Protein AF-A0A932Z3E1-F1 (afdb_monomer)

Secondary structure (DSSP, 8-state):
---------S-HHHHHHHHHHHHHHT--HHHHHHHHHHHHHHHHHHHHHHHHHHHHHHHHHHTT---HHHHHHHHHHHHHHHHHHHHHHHT--

Nearest PDB structures (foldseek):
  7nql-assembly1_Am  TM=3.546E-01  e=6.574E+00  Sus scrofa

pLDDT: mean 91.72, std 10.14, range [50.12, 97.94]

Radius of gyration: 26.58 Å; Cα contacts (8 Å, |Δi|>4): 13; chains: 1; bounding box: 47×24×80 Å

Solvent-accessible surface area (backbone atoms only — not comparable to full-atom values): 5537 Å² total; per-residue (Å²): 137,87,84,89,83,88,83,82,74,90,48,66,65,62,50,49,51,44,51,53,48,16,61,75,69,75,47,52,55,68,55,54,50,50,52,52,52,49,52,54,49,53,54,50,50,46,64,64,44,49,60,54,52,50,52,51,50,52,54,36,56,76,71,65,59,72,61,66,70,60,56,49,49,51,52,53,53,51,52,54,49,52,52,53,52,49,58,57,52,68,72,73,114

Sequence (93 aa):
MSRKMTVVFHDEELYTDLKVEAARRHMTASEIVAEAVQQWLDEKEDEELLPVVKARLAEYEEKGGRPWSEVKREIEEELANREKLSIAAEKKD

Foldseek 3Di:
DDDDDDDDDPDPVVVVVLVVVCVVVVHDSVVVVVVVVVVVVVVVVCVVCVVVVVVVVVVCVVVVHDDPVVVVVVVVVVVVVVVVVVVVVVVVD

Mean predicted aligned error: 8.23 Å

Structure (mmCIF, N/CA/C/O backbone):
data_AF-A0A932Z3E1-F1
#
_entry.id   AF-A0A932Z3E1-F1
#
loop_
_atom_site.group_PDB
_atom_site.id
_atom_site.type_symbol
_atom_site.label_atom_id
_atom_site.label_alt_id
_atom_site.label_comp_id
_atom_site.label_asym_id
_atom_site.label_entity_id
_atom_site.label_seq_id
_atom_site.pdbx_PDB_ins_code
_atom_site.Cartn_x
_atom_site.Cartn_y
_atom_site.Cartn_z
_atom_site.occupancy
_atom_site.B_iso_or_equiv
_atom_site.auth_seq_id
_atom_site.auth_comp_id
_atom_site.auth_asym_id
_atom_site.auth_atom_id
_atom_site.pdbx_PDB_model_num
ATOM 1 N N . MET A 1 1 ? 21.482 -9.713 3.521 1.00 55.47 1 MET A N 1
ATOM 2 C CA . MET A 1 1 ? 21.873 -10.483 2.316 1.00 55.47 1 MET A CA 1
ATOM 3 C C . MET A 1 1 ? 20.910 -10.118 1.198 1.00 55.47 1 MET A C 1
ATOM 5 O O . MET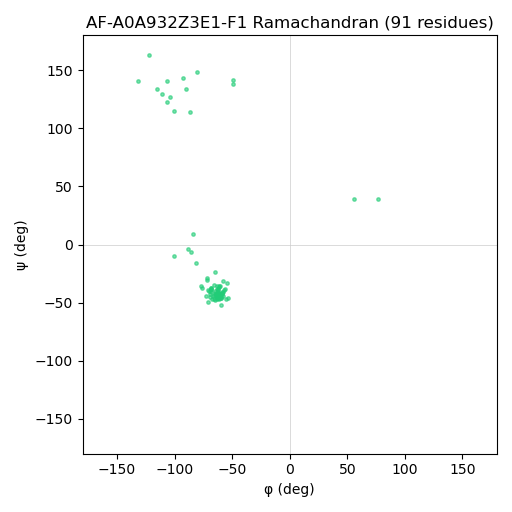 A 1 1 ? 19.718 -10.307 1.399 1.00 55.47 1 MET A O 1
ATOM 9 N N . SER A 1 2 ? 21.375 -9.563 0.076 1.00 76.88 2 SER A N 1
ATOM 10 C CA . SER A 1 2 ? 20.508 -9.229 -1.067 1.00 76.88 2 SER A CA 1
ATOM 11 C C . SER A 1 2 ? 20.415 -10.406 -2.045 1.00 76.88 2 SER A C 1
ATOM 13 O O . SER A 1 2 ? 21.421 -11.038 -2.370 1.00 76.88 2 SER A O 1
ATOM 15 N N . ARG A 1 3 ? 19.195 -10.729 -2.492 1.00 89.06 3 ARG A N 1
ATOM 16 C CA . ARG A 1 3 ? 18.940 -11.707 -3.563 1.00 89.06 3 ARG A CA 1
ATOM 17 C C . ARG A 1 3 ? 18.867 -10.960 -4.896 1.00 89.06 3 ARG A C 1
ATOM 19 O O . ARG A 1 3 ? 18.389 -9.832 -4.932 1.00 89.06 3 ARG A O 1
ATOM 26 N N . LYS A 1 4 ? 19.369 -11.565 -5.974 1.00 91.19 4 LYS A N 1
ATOM 27 C CA . LYS A 1 4 ? 19.380 -10.968 -7.318 1.00 91.19 4 LYS A CA 1
ATOM 28 C C . LYS A 1 4 ? 18.336 -11.647 -8.198 1.00 91.19 4 LYS A C 1
ATOM 30 O O . LYS A 1 4 ? 18.202 -12.866 -8.147 1.00 91.19 4 LYS A O 1
ATOM 35 N N . MET A 1 5 ? 17.654 -10.856 -9.017 1.00 91.19 5 MET A N 1
ATOM 36 C CA . MET A 1 5 ? 16.715 -11.306 -10.041 1.00 91.19 5 MET A CA 1
ATOM 37 C C . MET A 1 5 ? 17.045 -10.586 -11.350 1.00 91.19 5 MET A C 1
ATOM 39 O O . MET A 1 5 ? 17.399 -9.408 -11.329 1.00 91.19 5 MET A O 1
ATOM 43 N N . THR A 1 6 ? 16.953 -11.289 -12.476 1.00 93.75 6 THR A N 1
ATOM 44 C CA . THR A 1 6 ? 17.118 -10.705 -13.813 1.00 93.75 6 THR A CA 1
ATOM 45 C C . THR A 1 6 ? 15.745 -10.556 -14.450 1.00 93.75 6 THR A C 1
ATOM 47 O O . THR A 1 6 ? 14.999 -11.528 -14.522 1.00 93.75 6 THR A O 1
ATOM 50 N N . VAL A 1 7 ? 15.430 -9.348 -14.913 1.00 90.62 7 VAL A N 1
ATOM 51 C CA . VAL A 1 7 ? 14.181 -9.024 -15.610 1.00 90.62 7 VAL A CA 1
ATOM 52 C C . VAL A 1 7 ? 14.525 -8.627 -17.039 1.00 90.62 7 VAL A C 1
ATOM 54 O O . VAL A 1 7 ? 15.460 -7.856 -17.259 1.00 90.62 7 VAL A O 1
ATOM 57 N N . VAL A 1 8 ? 13.789 -9.173 -18.004 1.00 93.88 8 VAL A N 1
ATOM 58 C CA . VAL A 1 8 ? 13.923 -8.835 -19.424 1.00 93.88 8 VAL A CA 1
ATOM 59 C C . VAL A 1 8 ? 12.724 -7.984 -19.819 1.00 93.88 8 VAL A C 1
ATOM 61 O O . VAL A 1 8 ? 11.583 -8.413 -19.668 1.00 93.88 8 VAL A O 1
ATOM 64 N N . PHE A 1 9 ? 12.986 -6.781 -20.324 1.00 92.50 9 PHE A N 1
ATOM 65 C CA . PHE A 1 9 ? 11.965 -5.928 -20.922 1.00 92.50 9 PHE A CA 1
ATOM 66 C C . PHE A 1 9 ? 11.830 -6.312 -22.394 1.00 92.50 9 PHE A C 1
ATOM 68 O O . PHE A 1 9 ? 12.778 -6.171 -23.162 1.00 92.50 9 PHE A O 1
ATOM 75 N N . HIS A 1 10 ? 10.672 -6.856 -22.768 1.00 95.06 10 HIS A N 1
ATOM 76 C CA . HIS A 1 10 ? 10.369 -7.200 -24.163 1.00 95.06 10 HIS A CA 1
ATOM 77 C C . HIS A 1 10 ? 9.909 -5.991 -24.986 1.00 95.06 10 HIS A C 1
ATOM 79 O O . HIS A 1 10 ? 9.912 -6.051 -26.211 1.00 95.06 10 HIS A O 1
ATOM 85 N N . ASP A 1 11 ? 9.532 -4.915 -24.301 1.00 96.25 11 ASP A N 1
ATOM 86 C CA . ASP A 1 11 ? 9.193 -3.624 -24.876 1.00 96.25 11 ASP A CA 1
ATOM 87 C C . ASP A 1 11 ? 10.395 -2.676 -24.722 1.00 96.25 11 ASP A C 1
ATOM 89 O O . ASP A 1 11 ? 10.827 -2.361 -23.607 1.00 96.25 11 ASP A O 1
ATOM 93 N N . GLU A 1 12 ? 10.970 -2.275 -25.855 1.00 94.44 12 GLU A N 1
ATOM 94 C CA . GLU A 1 12 ? 12.141 -1.398 -25.912 1.00 94.44 12 GLU A CA 1
ATOM 95 C C . GLU A 1 12 ? 11.806 0.051 -25.523 1.00 94.44 12 GLU A C 1
ATOM 97 O O . GLU A 1 12 ? 12.648 0.742 -24.937 1.00 94.44 12 GLU A O 1
ATOM 102 N N . GLU A 1 13 ? 10.576 0.501 -25.788 1.00 97.00 13 GLU A N 1
ATOM 103 C CA . GLU A 1 13 ? 10.107 1.835 -25.409 1.00 97.00 13 GLU A CA 1
ATOM 104 C C . GLU A 1 13 ? 10.008 1.922 -23.885 1.00 97.00 13 GLU A C 1
ATOM 106 O O . GLU A 1 13 ? 10.613 2.804 -23.276 1.00 97.00 13 GLU A O 1
ATOM 111 N N . LEU A 1 14 ? 9.405 0.911 -23.249 1.00 95.69 14 LEU A N 1
ATOM 112 C CA . LEU A 1 14 ? 9.325 0.818 -21.788 1.00 95.69 14 LEU A CA 1
ATOM 113 C C . LEU A 1 14 ? 10.708 0.799 -21.119 1.00 95.69 14 LEU A C 1
ATOM 115 O O . LEU A 1 14 ? 10.919 1.443 -20.088 1.00 95.69 14 LEU A O 1
ATOM 119 N N . TYR A 1 15 ? 11.669 0.065 -21.690 1.00 95.38 15 TYR A N 1
ATOM 120 C CA . TYR A 1 15 ? 13.043 0.076 -21.186 1.00 95.38 15 TYR A CA 1
ATOM 121 C C . TYR A 1 15 ? 13.663 1.476 -21.280 1.00 95.38 15 TYR A C 1
ATOM 123 O O . TYR A 1 15 ? 14.324 1.930 -20.341 1.00 95.38 15 TYR A O 1
ATOM 131 N N . THR A 1 16 ? 13.446 2.165 -22.398 1.00 97.00 16 THR A N 1
ATOM 132 C CA . THR A 1 16 ? 13.970 3.514 -22.629 1.00 97.00 16 THR A CA 1
ATOM 133 C C . TH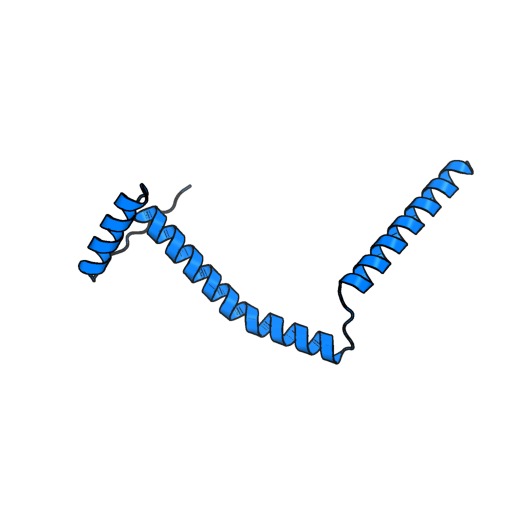R A 1 16 ? 13.365 4.516 -21.652 1.00 97.00 16 THR A C 1
ATOM 135 O O . THR A 1 16 ? 14.109 5.245 -20.990 1.00 97.00 16 THR A O 1
ATOM 138 N N . ASP A 1 17 ? 12.048 4.496 -21.480 1.00 97.38 17 ASP A N 1
ATOM 139 C CA . ASP A 1 17 ? 11.330 5.376 -20.560 1.00 97.38 17 ASP A CA 1
ATOM 140 C C . ASP A 1 17 ? 11.784 5.177 -19.114 1.00 97.38 17 ASP A C 1
ATOM 142 O O . ASP A 1 17 ? 12.091 6.144 -18.412 1.00 97.38 17 ASP A O 1
ATOM 146 N N . LEU A 1 18 ? 11.942 3.921 -18.683 1.00 96.38 18 LEU A N 1
ATOM 147 C CA . LEU A 1 18 ? 12.479 3.601 -17.360 1.00 96.38 18 LEU A CA 1
ATOM 148 C C . LEU A 1 18 ? 13.882 4.190 -17.160 1.00 96.38 18 LEU A C 1
ATOM 150 O O . LEU A 1 18 ? 14.202 4.704 -16.086 1.00 96.38 18 LEU A O 1
ATOM 154 N N . LYS A 1 19 ? 14.742 4.126 -18.183 1.00 95.69 19 LYS A N 1
ATOM 155 C CA . LYS A 1 19 ? 16.105 4.676 -18.123 1.00 95.69 19 LYS A CA 1
ATOM 156 C C . LYS A 1 19 ? 16.106 6.201 -18.055 1.00 95.69 19 LYS A C 1
ATOM 158 O O . LYS A 1 19 ? 16.919 6.759 -17.315 1.00 95.69 19 LYS A O 1
ATOM 163 N N . VAL A 1 20 ? 15.218 6.859 -18.797 1.00 97.94 20 VAL A N 1
ATOM 164 C CA . VAL A 1 20 ? 15.033 8.316 -18.741 1.00 97.94 20 VAL A CA 1
ATOM 165 C C . VAL A 1 20 ? 14.563 8.733 -17.351 1.00 97.94 20 VAL A C 1
ATOM 167 O O . VAL A 1 20 ? 15.148 9.636 -16.752 1.00 97.94 20 VAL A O 1
ATOM 170 N N . GLU A 1 21 ? 13.567 8.045 -16.799 1.00 97.56 21 GLU A N 1
ATOM 171 C CA . GLU A 1 21 ? 13.014 8.388 -15.491 1.00 97.56 21 GLU A CA 1
ATOM 172 C C . GLU A 1 21 ? 14.011 8.124 -14.355 1.00 97.56 21 GLU A C 1
ATOM 174 O O . GLU A 1 21 ? 14.152 8.949 -13.452 1.00 97.56 21 GLU A O 1
ATOM 179 N N . ALA A 1 22 ? 14.789 7.042 -14.441 1.00 97.38 22 ALA A N 1
ATOM 180 C CA . ALA A 1 22 ? 15.905 6.775 -13.534 1.00 97.38 22 ALA A CA 1
ATOM 181 C C . ALA A 1 22 ? 16.910 7.940 -13.511 1.00 97.38 22 ALA A C 1
ATOM 183 O O . ALA A 1 22 ? 17.277 8.435 -12.443 1.00 97.38 22 ALA A O 1
ATOM 184 N N . ALA A 1 23 ? 17.300 8.442 -14.688 1.00 97.44 23 ALA A N 1
ATOM 185 C CA . ALA A 1 23 ? 18.188 9.596 -14.787 1.00 97.44 23 ALA A CA 1
ATOM 186 C C . ALA A 1 23 ? 17.548 10.871 -14.211 1.00 97.44 23 ALA A C 1
ATOM 188 O O . ALA A 1 23 ? 18.208 11.604 -13.474 1.00 97.44 23 ALA A O 1
ATOM 189 N N . ARG A 1 24 ? 16.263 11.112 -14.501 1.00 97.69 24 ARG A N 1
ATOM 190 C CA . ARG A 1 24 ? 15.508 12.281 -14.025 1.00 97.69 24 ARG A CA 1
ATOM 191 C C . ARG A 1 24 ? 15.373 12.319 -12.502 1.00 97.69 24 ARG A C 1
ATOM 193 O O . ARG A 1 24 ? 15.435 13.397 -11.919 1.00 97.69 24 ARG A O 1
ATOM 200 N N . ARG A 1 25 ? 15.179 11.160 -11.869 1.00 96.56 25 ARG A N 1
ATOM 201 C CA . ARG A 1 25 ? 15.024 11.025 -10.411 1.00 96.56 25 ARG A CA 1
ATOM 202 C C . ARG A 1 25 ? 16.341 10.853 -9.663 1.00 96.56 25 ARG A C 1
ATOM 204 O O . ARG A 1 25 ? 16.324 10.804 -8.440 1.00 96.56 25 ARG A O 1
ATOM 211 N N . HIS A 1 26 ? 17.468 10.767 -10.371 1.00 97.00 26 HIS A N 1
ATOM 212 C CA . HIS A 1 26 ? 18.767 10.411 -9.791 1.00 97.00 26 HIS A CA 1
ATOM 213 C C . HIS A 1 26 ? 18.740 9.068 -9.038 1.00 97.00 26 HIS A C 1
ATOM 215 O O . HIS A 1 26 ? 19.375 8.916 -7.997 1.00 97.00 26 HIS A O 1
ATOM 221 N N . MET A 1 27 ? 18.017 8.091 -9.586 1.00 96.75 27 MET A N 1
ATOM 222 C CA . MET A 1 27 ? 17.856 6.746 -9.029 1.00 96.75 27 MET A CA 1
ATOM 223 C C . MET A 1 27 ? 18.324 5.689 -10.026 1.00 96.75 27 MET A C 1
ATOM 225 O O . MET A 1 27 ? 18.470 5.939 -11.225 1.00 96.75 27 MET A O 1
ATOM 229 N N . THR A 1 28 ? 18.555 4.472 -9.550 1.00 96.44 28 THR A N 1
ATOM 230 C CA . THR A 1 28 ? 18.797 3.323 -10.422 1.00 96.44 28 THR A CA 1
ATOM 231 C C . THR A 1 28 ? 17.479 2.769 -10.964 1.00 96.44 28 THR A C 1
ATOM 233 O O . THR A 1 28 ? 16.453 2.766 -10.289 1.00 96.44 28 THR A O 1
ATOM 236 N N . ALA A 1 29 ? 17.508 2.211 -12.177 1.00 94.44 29 ALA A N 1
ATOM 237 C CA . ALA A 1 29 ? 16.348 1.512 -12.735 1.00 94.44 29 ALA A CA 1
ATOM 238 C C . ALA A 1 29 ? 15.890 0.343 -11.838 1.00 94.44 29 ALA A C 1
ATOM 240 O O . ALA A 1 29 ? 14.700 0.060 -11.758 1.00 94.44 29 ALA A O 1
ATOM 241 N N . SER A 1 30 ? 16.819 -0.310 -11.128 1.00 94.50 30 SER A N 1
ATOM 242 C CA . SER A 1 30 ? 16.495 -1.364 -10.162 1.00 94.50 30 SER A CA 1
ATOM 243 C C . SER A 1 30 ? 15.717 -0.863 -8.949 1.00 94.50 30 SER A C 1
ATOM 245 O O . SER A 1 30 ? 14.872 -1.601 -8.459 1.00 94.50 30 SER A O 1
ATOM 247 N N . GLU A 1 31 ? 15.980 0.355 -8.469 1.00 95.56 31 GLU A N 1
ATOM 248 C CA . GLU A 1 31 ? 15.218 0.948 -7.361 1.00 95.56 31 GLU A CA 1
ATOM 249 C C . GLU A 1 31 ? 13.795 1.277 -7.805 1.00 95.56 31 GLU A C 1
ATOM 251 O O . GLU A 1 31 ? 12.854 0.875 -7.134 1.00 95.56 31 GLU A O 1
ATOM 256 N N . ILE A 1 32 ? 13.629 1.884 -8.985 1.00 96.50 32 ILE A N 1
ATOM 257 C CA . ILE A 1 32 ? 12.296 2.170 -9.541 1.00 96.50 32 ILE A CA 1
ATOM 258 C C . ILE A 1 32 ? 11.491 0.878 -9.731 1.00 96.50 32 ILE A C 1
ATOM 260 O O . ILE A 1 32 ? 10.321 0.815 -9.367 1.00 96.50 32 ILE A O 1
ATOM 264 N N . VAL A 1 33 ? 12.111 -0.175 -10.275 1.00 95.31 33 VAL A N 1
ATOM 265 C CA . VAL A 1 33 ? 11.443 -1.476 -10.438 1.00 95.31 33 VAL A CA 1
ATOM 266 C C . VAL A 1 33 ? 11.100 -2.096 -9.084 1.00 95.31 33 VAL A C 1
ATOM 268 O O . VAL A 1 33 ? 10.023 -2.664 -8.943 1.00 95.31 33 VAL A O 1
ATOM 271 N N . ALA A 1 34 ? 11.981 -1.995 -8.086 1.00 95.06 34 ALA A N 1
ATOM 272 C CA . ALA A 1 34 ? 11.703 -2.512 -6.749 1.00 95.06 34 ALA A CA 1
ATOM 273 C C . ALA A 1 34 ? 10.517 -1.789 -6.094 1.00 95.06 34 ALA A C 1
ATOM 275 O O . ALA A 1 34 ? 9.641 -2.455 -5.551 1.00 95.06 34 ALA A O 1
ATOM 276 N N . GLU A 1 35 ? 10.455 -0.459 -6.197 1.00 96.19 35 GLU A N 1
ATOM 277 C CA . GLU A 1 35 ? 9.328 0.342 -5.704 1.00 96.19 35 GLU A CA 1
ATOM 278 C C . GLU A 1 35 ? 8.024 -0.014 -6.421 1.00 96.19 35 GLU A C 1
ATOM 280 O O . GLU A 1 35 ? 7.014 -0.258 -5.768 1.00 96.19 35 GLU A O 1
ATOM 285 N N . ALA A 1 36 ? 8.051 -0.119 -7.752 1.00 95.94 36 ALA A N 1
ATOM 286 C CA . ALA A 1 36 ? 6.872 -0.478 -8.535 1.00 95.94 36 ALA A CA 1
ATOM 287 C C . ALA A 1 36 ? 6.354 -1.886 -8.198 1.00 95.94 36 ALA A C 1
ATOM 289 O O . ALA A 1 36 ? 5.149 -2.095 -8.089 1.00 95.94 36 ALA A O 1
ATOM 290 N N . VAL A 1 37 ? 7.256 -2.856 -8.007 1.00 96.06 37 VAL A N 1
ATOM 291 C CA . VAL A 1 37 ? 6.882 -4.220 -7.601 1.00 96.06 37 VAL A CA 1
ATOM 292 C C . VAL A 1 37 ? 6.339 -4.240 -6.175 1.00 96.06 37 VAL A C 1
ATOM 294 O O . VAL A 1 37 ? 5.363 -4.941 -5.933 1.00 96.06 37 VAL A O 1
ATOM 297 N N . GLN A 1 38 ? 6.933 -3.482 -5.248 1.00 96.94 38 GLN A N 1
ATOM 298 C CA . GLN A 1 38 ? 6.419 -3.365 -3.882 1.00 96.94 38 GLN A CA 1
ATOM 299 C C . GLN A 1 38 ? 4.997 -2.804 -3.891 1.00 96.94 38 GLN A C 1
ATOM 301 O O . GLN A 1 38 ? 4.099 -3.442 -3.359 1.00 96.94 38 GLN A O 1
ATOM 306 N N . GLN A 1 39 ? 4.782 -1.678 -4.574 1.00 97.69 39 GLN A N 1
ATOM 307 C CA . GLN A 1 39 ? 3.463 -1.064 -4.677 1.00 9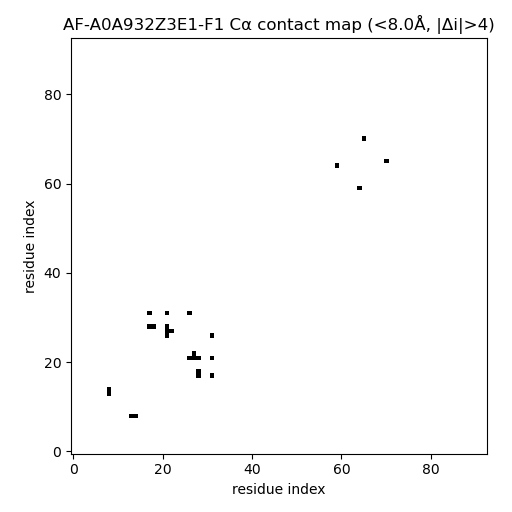7.69 39 GLN A CA 1
ATOM 308 C C . GLN A 1 39 ? 2.441 -2.024 -5.298 1.00 97.69 39 GLN A C 1
ATOM 310 O O . GLN A 1 39 ? 1.337 -2.162 -4.786 1.00 97.69 39 GLN A O 1
ATOM 315 N N . TRP A 1 40 ? 2.809 -2.723 -6.373 1.00 97.50 40 TRP A N 1
ATOM 316 C CA . TRP A 1 40 ? 1.920 -3.696 -7.005 1.00 97.50 40 TRP A CA 1
ATOM 317 C C . TRP A 1 40 ? 1.548 -4.856 -6.069 1.00 97.50 40 TRP A C 1
ATOM 319 O O . TRP A 1 40 ? 0.410 -5.319 -6.096 1.00 97.50 40 TRP A O 1
ATOM 329 N N . LEU A 1 41 ? 2.485 -5.332 -5.242 1.00 97.31 41 LEU A N 1
ATOM 330 C CA . LEU A 1 41 ? 2.211 -6.375 -4.251 1.00 97.31 41 LEU A CA 1
ATOM 331 C C . LEU A 1 41 ? 1.314 -5.864 -3.120 1.00 97.31 41 LEU A C 1
ATOM 333 O O . LEU A 1 41 ? 0.377 -6.567 -2.753 1.00 97.31 41 LEU A O 1
ATOM 337 N N . ASP A 1 42 ? 1.557 -4.651 -2.625 1.00 96.62 42 ASP A N 1
ATOM 338 C CA . ASP A 1 42 ? 0.736 -4.022 -1.585 1.00 96.62 42 ASP A CA 1
ATOM 339 C C . ASP A 1 42 ? -0.707 -3.822 -2.080 1.00 96.62 42 ASP A C 1
ATOM 341 O O . ASP A 1 42 ? -1.663 -4.167 -1.392 1.00 96.62 42 ASP A O 1
ATOM 345 N N . GLU A 1 43 ? -0.883 -3.362 -3.324 1.00 96.50 43 GLU A N 1
ATOM 346 C CA . GLU A 1 43 ? -2.203 -3.231 -3.956 1.00 96.50 43 GLU A CA 1
ATOM 347 C C . GLU A 1 43 ? -2.919 -4.584 -4.085 1.00 96.50 43 GLU A C 1
ATOM 349 O O . GLU A 1 43 ? -4.137 -4.665 -3.913 1.00 96.50 43 GLU A O 1
ATOM 354 N N . LYS A 1 44 ? -2.180 -5.666 -4.364 1.00 96.56 44 LYS A N 1
ATOM 355 C CA . LYS A 1 44 ? -2.751 -7.019 -4.414 1.00 96.56 44 LYS A CA 1
ATOM 356 C C . LYS A 1 44 ? -3.151 -7.526 -3.036 1.00 96.56 44 LYS A C 1
ATOM 358 O O . LYS A 1 44 ? -4.216 -8.126 -2.910 1.00 96.56 44 LYS A O 1
ATOM 363 N N . GLU A 1 45 ? -2.348 -7.257 -2.014 1.00 94.50 45 GLU A N 1
ATOM 364 C CA . GLU A 1 45 ? -2.702 -7.568 -0.630 1.00 94.50 45 GLU A CA 1
ATOM 365 C C . GLU A 1 45 ? -3.967 -6.806 -0.206 1.00 94.50 45 GLU A C 1
ATOM 367 O O . GLU A 1 45 ? -4.901 -7.404 0.330 1.00 94.50 45 GLU A O 1
ATOM 372 N N . ASP A 1 46 ? -4.061 -5.516 -0.528 1.00 95.00 46 ASP A N 1
ATOM 373 C CA . ASP A 1 46 ? -5.249 -4.705 -0.262 1.00 95.00 46 ASP A CA 1
ATOM 374 C C . ASP A 1 46 ? -6.492 -5.247 -0.987 1.00 95.00 46 ASP A C 1
ATOM 376 O O . ASP A 1 46 ? -7.564 -5.355 -0.383 1.00 95.00 46 ASP A O 1
ATOM 380 N N . GLU A 1 47 ? -6.377 -5.634 -2.263 1.00 95.62 47 GLU A N 1
ATOM 381 C CA . GLU A 1 47 ? -7.466 -6.267 -3.021 1.00 95.62 47 GLU A CA 1
ATOM 382 C C . GLU A 1 47 ? -7.990 -7.542 -2.336 1.00 95.62 47 GLU A C 1
ATOM 384 O O . GLU A 1 47 ? -9.202 -7.784 -2.329 1.00 95.62 47 GLU A O 1
ATOM 389 N N . GLU A 1 48 ? -7.104 -8.339 -1.736 1.00 94.62 48 GLU A N 1
ATOM 390 C CA . GLU A 1 48 ? -7.453 -9.559 -1.001 1.00 94.62 48 GLU A CA 1
ATOM 391 C C . GLU A 1 48 ? -8.040 -9.268 0.392 1.00 94.62 48 GLU A C 1
ATOM 393 O O . GLU A 1 48 ? -8.977 -9.945 0.834 1.00 94.62 48 GLU A O 1
ATOM 398 N N . LEU A 1 49 ? -7.533 -8.244 1.083 1.00 96.00 49 LEU A N 1
ATOM 399 C CA . LEU A 1 49 ? -7.967 -7.862 2.429 1.00 96.00 49 LEU A CA 1
ATOM 400 C C . LEU A 1 49 ? -9.297 -7.104 2.436 1.00 96.00 49 LEU A C 1
ATOM 402 O O . LEU A 1 49 ? -10.111 -7.294 3.346 1.00 96.00 49 LEU A O 1
ATOM 406 N N . LEU A 1 50 ? -9.559 -6.264 1.434 1.00 96.06 50 LEU A N 1
ATOM 407 C CA . LEU A 1 50 ? -10.751 -5.414 1.366 1.00 96.06 50 LEU A CA 1
ATOM 408 C C . LEU A 1 50 ? -12.073 -6.194 1.522 1.00 96.06 50 LEU A C 1
ATOM 410 O O . LEU A 1 50 ? -12.929 -5.749 2.296 1.00 96.06 50 LEU A O 1
ATOM 414 N N . PRO A 1 51 ? -12.292 -7.344 0.853 1.00 96.25 51 PRO A N 1
ATOM 415 C CA . PRO A 1 51 ? -13.474 -8.175 1.077 1.00 96.25 51 PRO A CA 1
ATOM 416 C C . PRO A 1 51 ? -13.605 -8.665 2.522 1.00 96.25 51 PRO A C 1
ATOM 418 O O . PRO A 1 51 ? -14.705 -8.647 3.077 1.00 96.25 51 PRO A O 1
ATOM 421 N N . VAL A 1 52 ? -12.494 -9.062 3.150 1.00 96.94 52 VAL A N 1
ATOM 422 C CA . VAL A 1 52 ? -12.474 -9.539 4.541 1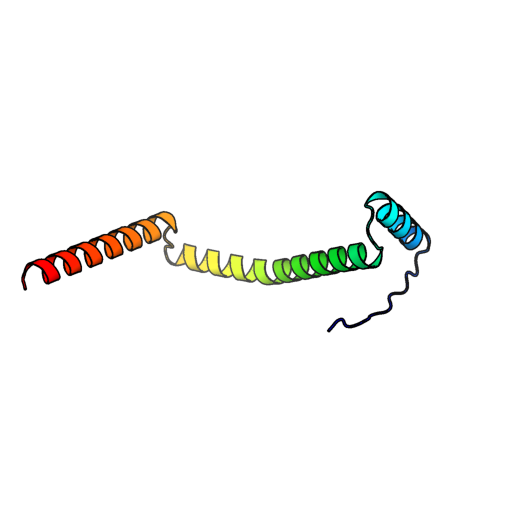.00 96.94 52 VAL A CA 1
ATOM 423 C C . VAL A 1 52 ? -12.845 -8.406 5.492 1.00 96.94 52 VAL A C 1
ATOM 425 O O . VAL A 1 52 ? -13.711 -8.583 6.348 1.00 96.94 52 VAL A O 1
ATOM 428 N N . VAL A 1 53 ? -12.255 -7.223 5.309 1.00 95.56 53 VAL A N 1
ATOM 429 C CA . VAL A 1 53 ? -12.573 -6.026 6.102 1.00 95.56 53 VAL A CA 1
ATOM 430 C C . VAL A 1 53 ? -14.048 -5.659 5.960 1.00 95.56 53 VAL A C 1
ATOM 432 O O . VAL A 1 53 ? -14.721 -5.446 6.967 1.00 95.56 53 VAL A O 1
ATOM 435 N N . LYS A 1 54 ? -14.587 -5.654 4.734 1.00 96.81 54 LYS A N 1
ATOM 436 C CA . LYS A 1 54 ? -16.011 -5.374 4.484 1.00 96.81 54 LYS A CA 1
ATOM 437 C C . LYS A 1 54 ? -16.927 -6.380 5.177 1.00 96.81 54 LYS A C 1
ATOM 439 O O . LYS A 1 54 ? -17.905 -5.973 5.795 1.00 96.81 54 LYS A O 1
ATOM 444 N N . ALA A 1 55 ? -16.602 -7.671 5.115 1.00 97.12 55 ALA A N 1
ATOM 445 C CA . ALA A 1 55 ? -17.377 -8.707 5.793 1.00 97.12 55 ALA A CA 1
ATOM 446 C C . ALA A 1 55 ? -17.373 -8.515 7.318 1.00 97.12 55 ALA A C 1
ATOM 448 O O . ALA A 1 55 ? -18.414 -8.635 7.959 1.00 97.12 55 ALA A O 1
ATOM 449 N N . ARG A 1 56 ? -16.220 -8.163 7.900 1.00 96.38 56 ARG A N 1
ATOM 450 C CA . ARG A 1 56 ? -16.106 -7.888 9.339 1.00 96.38 56 ARG A CA 1
ATOM 451 C C . ARG A 1 56 ? -16.830 -6.621 9.760 1.00 96.38 56 ARG A C 1
ATOM 453 O O . ARG A 1 56 ? -17.436 -6.615 10.826 1.00 96.38 56 ARG A O 1
ATOM 460 N N . LEU A 1 57 ? -16.796 -5.578 8.935 1.00 95.06 57 LEU A N 1
ATOM 461 C CA . LEU A 1 57 ? -17.536 -4.352 9.203 1.00 95.06 57 LEU A CA 1
ATOM 462 C C . LEU A 1 57 ? -19.047 -4.610 9.194 1.00 95.06 57 LEU A C 1
ATOM 464 O O . LEU A 1 57 ? -19.728 -4.203 10.127 1.00 95.06 57 LEU A O 1
ATOM 468 N N . ALA A 1 58 ? -19.547 -5.364 8.211 1.00 95.56 58 ALA A N 1
ATOM 469 C CA . ALA A 1 58 ? -20.955 -5.749 8.148 1.00 95.56 58 ALA A CA 1
ATOM 470 C C . ALA A 1 58 ? -21.382 -6.592 9.363 1.00 95.56 58 ALA A C 1
ATOM 472 O O . ALA A 1 58 ? -22.405 -6.310 9.979 1.00 95.56 58 ALA A O 1
ATOM 473 N N . GLU A 1 59 ? -20.572 -7.583 9.755 1.00 96.44 59 GLU A N 1
ATOM 474 C CA . GLU A 1 59 ? -20.813 -8.393 10.960 1.00 96.44 59 GLU A CA 1
ATOM 475 C C . GLU A 1 59 ? -20.860 -7.524 12.229 1.00 96.44 59 GLU A C 1
ATOM 477 O O . GLU A 1 59 ? -21.694 -7.725 13.112 1.00 96.44 59 GLU A O 1
ATOM 482 N N . TYR A 1 60 ? -19.946 -6.562 12.338 1.00 94.38 60 TYR A N 1
ATOM 48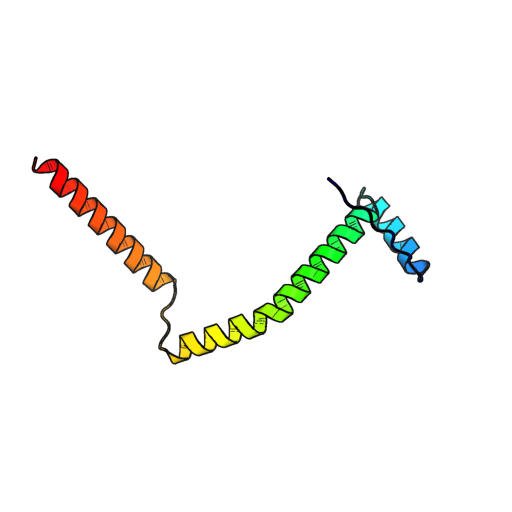3 C CA . TYR A 1 60 ? -19.877 -5.645 13.467 1.00 94.38 60 TYR A CA 1
ATOM 484 C C . TYR A 1 60 ? -21.101 -4.721 13.531 1.00 94.38 60 TYR 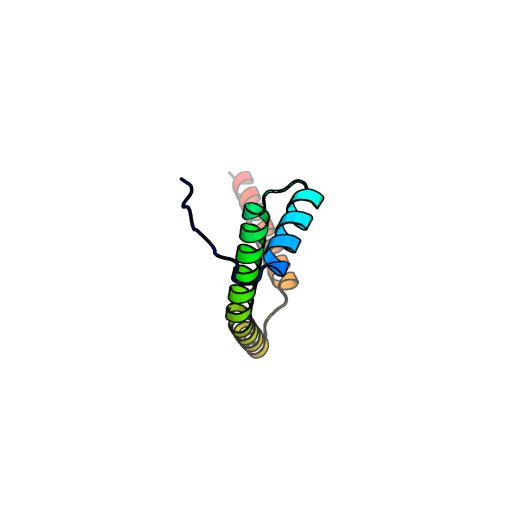A C 1
ATOM 486 O O . TYR A 1 60 ? -21.673 -4.561 14.607 1.00 94.38 60 TYR A O 1
ATOM 494 N N . GLU A 1 61 ? -21.544 -4.165 12.402 1.00 93.62 61 GLU A N 1
ATOM 495 C CA . GLU A 1 61 ? -22.760 -3.346 12.321 1.00 93.62 61 GLU A CA 1
ATOM 496 C C . GLU A 1 61 ? -24.016 -4.158 12.670 1.00 93.62 61 GLU A C 1
ATOM 498 O O . GLU A 1 61 ? -24.822 -3.712 13.487 1.00 93.62 61 GLU A O 1
ATOM 503 N N . GLU A 1 62 ? -24.147 -5.380 12.137 1.00 96.19 62 GLU A N 1
ATOM 504 C CA . GLU A 1 62 ? -25.253 -6.300 12.445 1.00 96.19 62 GLU A CA 1
ATOM 505 C C . GLU A 1 62 ? -25.353 -6.585 13.950 1.00 96.19 62 GLU A C 1
ATOM 507 O O . GLU A 1 62 ? -26.445 -6.634 14.520 1.00 96.19 62 GLU A O 1
ATOM 512 N N . LYS A 1 63 ? -24.207 -6.726 14.620 1.00 96.31 63 LYS A N 1
ATOM 513 C CA . LYS A 1 63 ? -24.124 -7.017 16.057 1.00 96.31 63 LYS A CA 1
ATOM 514 C C . LYS A 1 63 ? -24.234 -5.777 16.953 1.00 96.31 63 LYS A C 1
ATOM 516 O O . LYS A 1 63 ? -24.029 -5.894 18.160 1.00 96.31 63 LYS A O 1
ATOM 521 N N . GLY A 1 64 ? -24.572 -4.608 16.400 1.00 94.50 64 GLY A N 1
ATOM 522 C CA . GLY A 1 64 ? -24.725 -3.366 17.166 1.00 94.50 64 GLY A CA 1
ATOM 523 C C . GLY A 1 64 ? -23.391 -2.724 17.548 1.00 94.50 64 GLY A C 1
ATOM 524 O O . GLY A 1 64 ? -23.227 -2.237 18.668 1.00 94.50 64 GLY A O 1
ATOM 525 N N . GLY A 1 65 ? -22.421 -2.769 16.636 1.00 93.31 65 GLY A N 1
ATOM 526 C CA . GLY A 1 65 ? -21.079 -2.234 16.813 1.00 93.31 65 GLY A CA 1
ATOM 527 C C . GLY A 1 65 ? -21.039 -0.796 17.345 1.00 93.31 65 GLY A C 1
ATOM 528 O O . GLY A 1 65 ? -21.850 0.053 16.982 1.00 93.31 65 GLY A O 1
ATOM 529 N N . ARG A 1 66 ? -20.076 -0.528 18.233 1.00 95.00 66 ARG A N 1
ATOM 530 C CA . ARG A 1 66 ? -19.916 0.754 18.940 1.00 95.00 66 ARG A CA 1
ATOM 531 C C . ARG A 1 66 ? -18.676 1.531 18.498 1.00 95.00 66 ARG A C 1
ATOM 533 O O . ARG A 1 66 ? -17.587 0.946 18.561 1.00 95.00 66 ARG A O 1
ATOM 540 N N . PRO A 1 67 ? -18.779 2.825 18.143 1.00 92.56 67 PRO A N 1
ATOM 541 C CA . PRO A 1 67 ? -17.649 3.611 17.658 1.00 92.56 67 PRO A CA 1
ATOM 542 C C . PRO A 1 67 ? -16.414 3.496 18.553 1.00 92.56 67 PRO A C 1
ATOM 544 O O . PRO A 1 67 ? -16.513 3.585 19.779 1.00 92.56 67 PRO A O 1
ATOM 547 N N . TRP A 1 68 ? -15.232 3.373 17.942 1.00 93.12 68 TRP A N 1
ATOM 548 C CA . TRP A 1 68 ? -13.977 3.244 18.692 1.00 93.12 68 TRP A CA 1
ATOM 549 C C . TRP A 1 68 ? -13.765 4.383 19.696 1.00 93.12 68 TRP A C 1
ATOM 551 O O . TRP A 1 68 ? -13.238 4.152 20.775 1.00 93.12 68 TRP A O 1
ATOM 561 N N . SER A 1 69 ? -14.221 5.600 19.392 1.00 95.06 69 SER A N 1
ATOM 562 C CA . SER A 1 69 ? -14.130 6.744 20.306 1.00 95.06 69 SER A CA 1
ATOM 563 C C . SER A 1 69 ? -14.868 6.535 21.630 1.00 95.06 69 SER A C 1
ATOM 565 O O . SER A 1 69 ? -14.397 7.004 22.662 1.00 95.06 69 SER A O 1
ATOM 567 N N . GLU A 1 70 ? -16.010 5.842 21.617 1.00 95.06 70 GLU A N 1
ATOM 568 C CA . GLU A 1 70 ? -16.752 5.540 22.845 1.00 95.06 70 GLU A CA 1
ATOM 569 C C . GLU A 1 70 ? -16.013 4.504 23.685 1.00 95.06 70 GLU A C 1
ATOM 571 O O . GLU A 1 70 ? -15.773 4.728 24.868 1.00 95.06 70 GLU A O 1
ATOM 576 N N . VAL A 1 71 ? -15.600 3.408 23.043 1.00 94.56 71 VAL A N 1
ATOM 577 C CA . VAL A 1 71 ? -14.860 2.317 23.689 1.00 94.56 71 VAL A CA 1
ATOM 578 C C . VAL A 1 71 ? -13.532 2.827 24.249 1.00 94.56 71 VAL A C 1
ATOM 580 O O . VAL A 1 71 ? -13.173 2.527 25.383 1.00 94.56 71 VAL A O 1
ATOM 583 N N . LYS A 1 72 ? -12.815 3.654 23.484 1.00 96.75 72 LYS A N 1
ATOM 584 C CA . LYS A 1 72 ? -11.553 4.265 23.902 1.00 96.75 72 LYS A CA 1
ATOM 585 C C . LYS A 1 72 ? -11.729 5.120 25.156 1.00 96.75 72 LYS A C 1
ATOM 587 O O . LYS A 1 72 ? -10.932 4.989 26.078 1.00 96.75 72 LYS A O 1
ATOM 592 N N . ARG A 1 73 ? -12.768 5.959 25.205 1.00 96.25 73 ARG A N 1
ATOM 593 C CA . ARG A 1 73 ? -13.058 6.796 26.377 1.00 96.25 73 ARG A CA 1
ATOM 594 C C . ARG A 1 73 ? -13.324 5.941 27.617 1.00 96.25 73 ARG A C 1
ATOM 596 O O . ARG A 1 73 ? -12.768 6.225 28.668 1.00 96.25 73 ARG A O 1
ATOM 603 N N . GLU A 1 74 ? -14.123 4.884 27.488 1.00 96.00 74 GLU A N 1
ATOM 604 C CA . GLU A 1 74 ? -14.404 3.959 28.597 1.00 96.00 74 GLU A CA 1
ATOM 605 C C . GLU A 1 74 ? -13.128 3.283 29.113 1.00 96.00 74 GLU A C 1
ATOM 607 O O . GLU A 1 74 ? -12.905 3.219 30.320 1.00 96.00 74 GLU A O 1
ATOM 612 N N . ILE A 1 75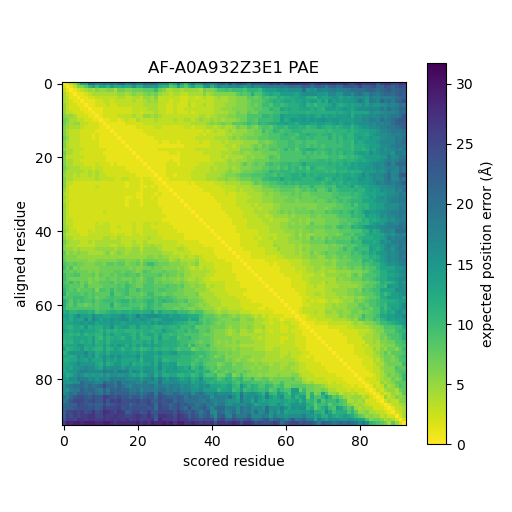 ? -12.251 2.845 28.204 1.00 96.50 75 ILE A N 1
ATOM 613 C CA . ILE A 1 75 ? -10.949 2.268 28.562 1.00 96.50 75 ILE A CA 1
ATOM 614 C C . ILE A 1 75 ? -10.084 3.288 29.315 1.00 96.50 75 ILE A C 1
ATOM 616 O O . ILE A 1 75 ? -9.502 2.960 30.348 1.00 96.50 75 ILE A O 1
ATOM 620 N N . GLU A 1 76 ? -9.986 4.522 28.818 1.00 96.38 76 GLU A N 1
ATOM 621 C CA . GLU A 1 76 ? -9.202 5.586 29.459 1.00 96.38 76 GLU A CA 1
ATOM 622 C C . GLU A 1 76 ? -9.742 5.927 30.858 1.00 96.38 76 GLU A C 1
ATOM 624 O O . GLU A 1 76 ? -8.967 6.070 31.808 1.00 96.38 76 GLU A O 1
ATOM 629 N N . GLU A 1 77 ? -11.065 5.992 31.015 1.00 95.50 77 GLU A N 1
ATOM 630 C CA . GLU A 1 77 ? -11.730 6.220 32.300 1.00 95.50 77 GLU A CA 1
ATOM 631 C C . GLU A 1 77 ? -11.485 5.071 33.292 1.00 95.50 77 GLU A C 1
ATOM 633 O O . GLU A 1 77 ? -11.186 5.317 34.466 1.00 95.50 77 GLU A O 1
ATOM 638 N N . GLU A 1 78 ? -11.550 3.816 32.840 1.00 95.38 78 GLU A N 1
ATOM 639 C CA . GLU A 1 78 ? -11.227 2.657 33.677 1.00 95.38 78 GLU A CA 1
ATOM 640 C C . GLU A 1 78 ? -9.768 2.660 34.138 1.00 95.38 78 GLU A C 1
ATOM 642 O O . GLU A 1 78 ? -9.495 2.407 35.315 1.00 95.38 78 GLU A O 1
ATOM 647 N N . LEU A 1 79 ? -8.826 2.954 33.238 1.00 94.56 79 LEU A N 1
ATOM 648 C CA . LEU A 1 79 ? -7.402 3.023 33.571 1.00 94.56 79 LEU A CA 1
ATOM 649 C C . LEU A 1 79 ? -7.134 4.105 34.621 1.00 94.56 79 LEU A C 1
ATOM 651 O O . LEU A 1 79 ? -6.487 3.828 35.634 1.00 94.56 79 LEU A O 1
ATOM 655 N N . ALA A 1 80 ? -7.711 5.295 34.445 1.00 93.62 80 ALA A N 1
ATOM 656 C CA . ALA A 1 80 ? -7.593 6.384 35.410 1.00 93.62 80 ALA A CA 1
ATOM 657 C C . ALA A 1 80 ? -8.192 6.020 36.782 1.00 93.62 80 ALA A C 1
ATOM 659 O O . ALA A 1 80 ? -7.678 6.425 37.826 1.00 93.62 80 ALA A O 1
ATOM 660 N N . ASN A 1 81 ? -9.280 5.248 36.810 1.00 92.12 81 ASN A N 1
ATOM 661 C CA . ASN A 1 81 ? -9.884 4.787 38.059 1.00 92.12 81 ASN A CA 1
ATOM 662 C C . ASN A 1 81 ? -9.024 3.734 38.770 1.00 92.12 81 ASN A C 1
ATOM 664 O O . ASN A 1 81 ? -8.893 3.789 39.994 1.00 92.12 81 ASN A O 1
ATOM 668 N N . ARG A 1 82 ? -8.398 2.811 38.030 1.00 89.62 82 ARG A N 1
ATOM 669 C CA . ARG A 1 82 ? -7.462 1.825 38.601 1.00 89.62 82 ARG A CA 1
ATOM 670 C C . ARG A 1 82 ? -6.245 2.496 39.226 1.00 89.62 82 ARG A C 1
ATOM 672 O O . ARG A 1 82 ? -5.862 2.135 40.333 1.00 89.62 82 ARG A O 1
ATOM 679 N N . GLU A 1 83 ? -5.694 3.502 38.558 1.00 86.00 83 GLU A N 1
ATOM 680 C CA . GLU A 1 83 ? -4.561 4.280 39.063 1.00 86.00 83 GLU A CA 1
ATOM 681 C C . GLU A 1 83 ? -4.921 5.066 40.336 1.00 86.00 83 GLU A C 1
ATOM 683 O O . GLU A 1 83 ? -4.184 5.069 41.320 1.00 86.00 83 GLU A O 1
ATOM 688 N N . LYS A 1 84 ? -6.112 5.673 40.391 1.00 84.38 84 LYS A N 1
ATOM 689 C CA . LYS A 1 84 ? -6.592 6.331 41.620 1.00 84.38 84 LYS A CA 1
ATOM 690 C C . LYS A 1 84 ? -6.754 5.350 42.781 1.00 84.38 84 LYS A C 1
ATOM 692 O O . LYS A 1 84 ? -6.442 5.703 43.919 1.00 84.38 84 LYS A O 1
ATOM 697 N N . LEU A 1 85 ? -7.245 4.139 42.511 1.00 82.00 85 LEU A N 1
ATOM 698 C CA . LEU A 1 85 ? -7.405 3.094 43.524 1.00 82.00 85 LEU A CA 1
ATOM 699 C C . LEU A 1 85 ? -6.055 2.565 44.027 1.00 82.00 85 LEU A C 1
ATOM 701 O O . LEU A 1 85 ? -5.928 2.341 45.230 1.00 82.00 85 LEU A O 1
ATOM 705 N N . SER A 1 86 ? -5.044 2.422 43.163 1.00 76.69 86 SER A N 1
ATOM 706 C CA . SER A 1 86 ? -3.698 2.014 43.592 1.00 76.69 86 SER A CA 1
ATOM 707 C C . SER A 1 86 ? -3.030 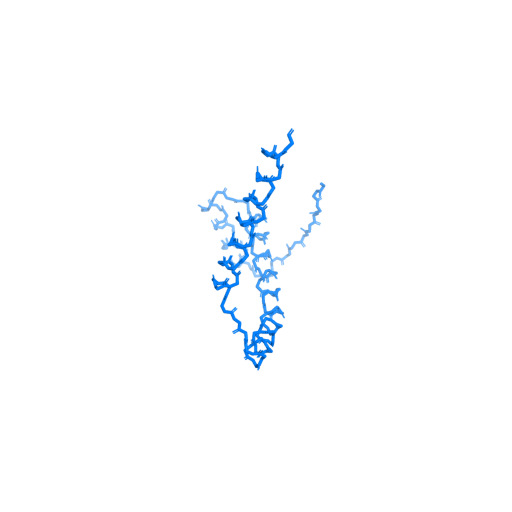3.084 44.459 1.00 76.69 86 SER A C 1
ATOM 709 O O . SER A 1 86 ? -2.539 2.770 45.539 1.00 76.69 86 SER A O 1
ATOM 711 N N . ILE A 1 87 ? -3.120 4.361 44.072 1.00 74.44 87 ILE A N 1
ATOM 712 C CA . ILE A 1 87 ? -2.586 5.486 44.863 1.00 74.44 87 ILE A CA 1
ATOM 713 C C . ILE A 1 87 ? -3.293 5.601 46.226 1.00 74.44 87 ILE A C 1
ATOM 715 O O . ILE A 1 87 ? -2.681 5.969 47.229 1.00 74.44 87 ILE A O 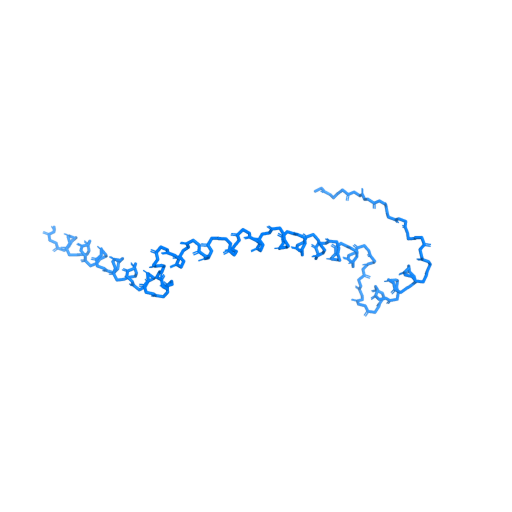1
ATOM 719 N N . ALA A 1 88 ? -4.596 5.314 46.285 1.00 65.44 88 ALA A N 1
ATOM 720 C CA . ALA A 1 88 ? -5.353 5.329 47.535 1.00 65.44 88 ALA A CA 1
ATOM 721 C C . ALA A 1 88 ? -5.010 4.150 48.463 1.00 65.44 88 ALA A C 1
ATOM 723 O O . ALA A 1 88 ? -5.132 4.296 49.680 1.00 65.44 88 ALA A O 1
ATOM 724 N N . ALA A 1 89 ? -4.593 3.008 47.908 1.00 64.50 89 ALA A N 1
ATOM 725 C CA . ALA A 1 89 ? -4.110 1.863 48.674 1.00 64.50 89 ALA A CA 1
ATOM 726 C C . ALA A 1 89 ? -2.712 2.129 49.259 1.00 64.50 89 ALA A C 1
ATOM 728 O O . ALA A 1 89 ? -2.521 1.939 50.452 1.00 64.50 89 ALA A O 1
ATOM 729 N N . GLU A 1 90 ? -1.788 2.693 48.473 1.00 63.44 90 GLU A N 1
ATOM 730 C CA . GLU A 1 90 ? -0.425 3.033 48.926 1.00 63.44 90 GLU A CA 1
ATOM 731 C C . GLU A 1 90 ? -0.375 4.123 50.009 1.00 63.44 90 GLU A C 1
ATOM 733 O O . GLU A 1 90 ? 0.584 4.201 50.765 1.00 63.44 90 GLU A O 1
ATOM 738 N N . LYS A 1 91 ? -1.397 4.985 50.102 1.00 62.34 91 LYS A N 1
ATOM 739 C CA . LYS A 1 91 ? -1.493 6.030 51.142 1.00 62.34 91 LYS A CA 1
ATOM 740 C C . LYS A 1 91 ? -2.114 5.553 52.460 1.00 62.34 91 LYS A C 1
ATOM 742 O O . LYS A 1 91 ? -2.224 6.356 53.388 1.00 62.34 91 LYS A O 1
ATOM 747 N N . LYS A 1 92 ? -2.624 4.319 52.512 1.00 57.72 92 LYS A N 1
ATOM 748 C CA . LYS A 1 92 ? -3.277 3.737 53.696 1.00 57.72 92 LYS A CA 1
ATOM 749 C C . LYS A 1 92 ? -2.376 2.791 54.496 1.00 57.72 92 LYS A C 1
ATOM 751 O O . LYS A 1 92 ? -2.781 2.435 55.603 1.00 57.72 92 LYS A O 1
ATOM 756 N N . ASP A 1 93 ? -1.213 2.442 53.955 1.00 50.12 93 ASP A N 1
ATOM 757 C CA . ASP A 1 93 ? -0.119 1.740 54.638 1.00 50.12 93 ASP A CA 1
ATOM 758 C C . ASP A 1 93 ? 0.909 2.742 55.197 1.00 50.12 93 ASP A C 1
ATOM 760 O O . ASP A 1 93 ? 1.516 2.437 56.251 1.00 50.12 93 ASP A O 1
#